Protein AF-A0A9W6J7G2-F1 (afdb_monomer)

Secondary structure (DSSP, 8-state):
--EEE--TTSPPPSSSS-SEEE--TTSPPPEEEEEES--TTS---SSHHHHHHHHHHHHHHH--SSPPSEEEE--S--SSTT---EEEEE-----

InterPro domains:
  IPR035959 RutC-like superfamily [SSF55298] (2-92)

Structure (mmCIF, N/CA/C/O backbone):
data_AF-A0A9W6J7G2-F1
#
_entry.id   AF-A0A9W6J7G2-F1
#
loop_
_atom_site.group_PDB
_atom_site.id
_atom_site.type_symbol
_atom_site.label_atom_id
_atom_site.label_alt_id
_atom_site.label_comp_id
_atom_site.label_asym_id
_atom_site.label_entity_id
_atom_site.label_seq_id
_atom_site.pdbx_PDB_ins_code
_atom_site.Cartn_x
_atom_site.Cartn_y
_atom_site.Cartn_z
_atom_site.occupancy
_atom_site.B_iso_or_equiv
_atom_site.auth_seq_id
_atom_site.auth_comp_id
_atom_site.auth_asym_id
_atom_site.auth_atom_id
_atom_site.pdbx_PDB_model_num
ATOM 1 N N . MET A 1 1 ? -13.324 -9.356 17.729 1.00 65.19 1 MET A N 1
ATOM 2 C CA . MET A 1 1 ? -13.253 -10.146 16.481 1.00 65.19 1 MET A CA 1
ATOM 3 C C . MET A 1 1 ? -12.372 -9.411 15.478 1.00 65.19 1 MET A C 1
ATOM 5 O O . MET A 1 1 ? -12.424 -8.188 15.461 1.00 65.19 1 MET A O 1
ATOM 9 N N . LEU A 1 2 ? -11.552 -10.129 14.705 1.00 76.25 2 LEU A N 1
ATOM 10 C CA . LEU A 1 2 ? -10.723 -9.545 13.642 1.00 76.25 2 LEU A CA 1
ATOM 11 C C . LEU A 1 2 ? -11.609 -9.164 12.448 1.00 76.25 2 LEU A C 1
ATOM 13 O O . LEU A 1 2 ? -12.462 -9.955 12.047 1.00 76.25 2 LEU A O 1
ATOM 17 N N . ARG A 1 3 ? -11.412 -7.972 11.879 1.00 81.12 3 ARG A N 1
ATOM 18 C CA . ARG A 1 3 ? -12.089 -7.539 10.648 1.00 81.12 3 ARG A CA 1
ATOM 19 C C . ARG A 1 3 ? -11.061 -7.350 9.539 1.00 81.12 3 ARG A C 1
ATOM 21 O O . ARG A 1 3 ? -10.205 -6.479 9.637 1.00 81.12 3 ARG A O 1
ATOM 28 N N . HIS A 1 4 ? -11.187 -8.140 8.480 1.00 83.94 4 HIS A N 1
ATOM 29 C CA . HIS A 1 4 ? -10.354 -8.042 7.284 1.00 83.94 4 HIS A CA 1
ATOM 30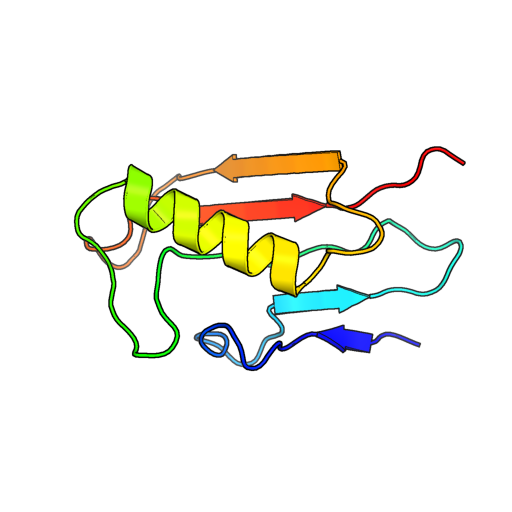 C C . HIS A 1 4 ? -10.815 -6.874 6.409 1.00 83.94 4 HIS A C 1
ATOM 32 O O . HIS A 1 4 ? -12.014 -6.718 6.162 1.00 83.94 4 HIS A O 1
ATOM 38 N N . LEU A 1 5 ? -9.874 -6.050 5.953 1.00 83.75 5 LEU A N 1
ATOM 39 C CA . LEU A 1 5 ? -10.132 -4.898 5.096 1.00 83.75 5 LEU A CA 1
ATOM 40 C C . LEU A 1 5 ? -9.542 -5.164 3.710 1.00 83.75 5 LEU A C 1
ATOM 42 O O . LEU A 1 5 ? -8.337 -5.362 3.562 1.00 83.75 5 LEU A O 1
ATOM 46 N N . VAL A 1 6 ? -10.417 -5.180 2.703 1.00 86.81 6 VAL A N 1
ATOM 47 C CA . VAL A 1 6 ? -10.059 -5.284 1.282 1.00 86.81 6 VAL A CA 1
ATOM 48 C C . VAL A 1 6 ? -10.881 -4.238 0.519 1.00 86.81 6 VAL A C 1
ATOM 50 O O . VAL A 1 6 ? -11.954 -4.561 0.003 1.00 86.81 6 VAL A O 1
ATOM 53 N N . PRO A 1 7 ? -10.460 -2.960 0.530 1.00 88.88 7 PRO A N 1
ATOM 54 C CA . PRO A 1 7 ? -11.189 -1.891 -0.145 1.00 88.88 7 PRO A CA 1
ATOM 55 C C . PRO A 1 7 ? -11.267 -2.142 -1.661 1.00 88.88 7 PRO A C 1
ATOM 57 O O . PRO A 1 7 ? -10.267 -2.539 -2.255 1.00 88.88 7 PRO A O 1
ATOM 60 N N . PRO A 1 8 ? -12.415 -1.895 -2.318 1.00 90.50 8 PRO A N 1
ATOM 61 C CA . PRO A 1 8 ? -12.562 -2.113 -3.761 1.00 90.50 8 PRO A CA 1
ATOM 62 C C . PRO A 1 8 ? -11.827 -1.066 -4.611 1.00 90.50 8 PRO A C 1
ATOM 64 O O . PRO A 1 8 ? -11.638 -1.273 -5.802 1.00 90.50 8 PRO A O 1
ATOM 67 N N . SER A 1 9 ? -11.429 0.058 -4.007 1.00 90.25 9 SER A N 1
ATOM 68 C CA . SER A 1 9 ? -10.702 1.154 -4.657 1.00 90.25 9 SER A CA 1
ATOM 69 C C . SER A 1 9 ? -9.215 0.866 -4.870 1.00 90.25 9 SER A C 1
ATOM 71 O O . SER A 1 9 ? -8.515 1.699 -5.435 1.00 90.25 9 SER A O 1
ATOM 73 N N . ILE A 1 10 ? -8.724 -0.280 -4.395 1.00 92.06 10 ILE A N 1
ATOM 74 C CA . ILE A 1 10 ? -7.361 -0.746 -4.624 1.00 92.06 10 ILE A CA 1
ATOM 75 C C . ILE A 1 10 ? -7.378 -2.164 -5.168 1.00 92.06 10 ILE A C 1
ATOM 77 O O . ILE A 1 10 ? -8.309 -2.939 -4.933 1.00 92.06 10 ILE A O 1
ATOM 81 N N . ARG A 1 11 ? -6.320 -2.510 -5.896 1.00 93.50 11 ARG A N 1
ATOM 82 C CA . ARG A 1 11 ? -6.103 -3.859 -6.406 1.00 93.50 11 ARG A CA 1
ATOM 83 C C . ARG A 1 11 ? -6.216 -4.879 -5.275 1.00 93.50 11 ARG A C 1
ATOM 85 O O . ARG A 1 11 ? -5.733 -4.638 -4.173 1.00 93.50 11 ARG A O 1
ATOM 92 N N . ARG A 1 12 ? -6.804 -6.048 -5.532 1.00 90.81 12 ARG A N 1
ATOM 93 C CA . ARG A 1 12 ? -6.792 -7.148 -4.554 1.00 90.81 12 ARG A CA 1
ATOM 94 C C . ARG A 1 12 ? -5.353 -7.592 -4.227 1.00 90.81 12 ARG A C 1
ATOM 96 O O . ARG A 1 12 ? -4.468 -7.448 -5.081 1.00 90.81 12 ARG A O 1
ATOM 103 N N . PRO A 1 13 ? -5.118 -8.154 -3.026 1.00 87.56 13 PRO A N 1
ATOM 104 C CA . PRO A 1 13 ? -3.814 -8.699 -2.677 1.00 87.56 13 PRO A CA 1
ATOM 105 C C . PRO A 1 13 ? -3.334 -9.748 -3.690 1.00 87.56 13 PRO A C 1
ATOM 107 O O . PRO A 1 13 ? -4.136 -10.461 -4.295 1.00 87.56 13 PRO A O 1
ATOM 110 N N . PHE A 1 14 ? -2.017 -9.820 -3.902 1.00 85.56 14 PHE A N 1
ATOM 111 C CA . PHE A 1 14 ? -1.405 -10.790 -4.823 1.00 85.56 14 PHE A CA 1
ATOM 112 C C . PHE A 1 14 ? -1.512 -12.231 -4.312 1.00 85.56 14 PHE A C 1
ATOM 114 O O . PHE A 1 14 ? -1.459 -13.163 -5.113 1.00 85.56 14 PHE A O 1
ATOM 121 N N . ALA A 1 15 ? -1.654 -12.411 -2.999 1.00 82.56 15 ALA A N 1
ATOM 122 C CA . ALA A 1 15 ? -1.749 -13.702 -2.346 1.00 82.56 15 ALA A CA 1
ATOM 123 C C . ALA A 1 15 ? -3.108 -13.863 -1.646 1.00 82.56 15 ALA A C 1
ATOM 125 O O . ALA A 1 15 ? -4.039 -13.073 -1.804 1.00 82.56 15 ALA A O 1
ATOM 126 N N . ARG A 1 16 ? -3.246 -14.952 -0.885 1.00 82.38 16 ARG A N 1
ATOM 127 C CA . ARG A 1 16 ? -4.438 -15.230 -0.079 1.00 82.38 16 ARG A CA 1
ATOM 128 C C . ARG A 1 16 ? -4.336 -14.546 1.289 1.00 82.38 16 ARG A C 1
ATOM 130 O O . ARG A 1 16 ? -4.378 -15.209 2.323 1.00 82.38 16 ARG A O 1
ATOM 137 N N . ASP A 1 17 ? -4.183 -13.230 1.275 1.00 79.94 17 ASP A N 1
ATOM 138 C CA . ASP A 1 17 ? -4.045 -12.363 2.444 1.00 79.94 17 ASP A CA 1
ATOM 139 C C . ASP A 1 17 ? -5.070 -11.208 2.423 1.00 79.94 17 ASP A C 1
ATOM 141 O O . ASP A 1 17 ? -6.056 -11.225 1.682 1.00 79.94 17 ASP A O 1
ATOM 145 N N . SER A 1 18 ? -4.931 -10.246 3.335 1.00 82.44 18 SER A N 1
ATOM 146 C CA . SER A 1 18 ? -5.777 -9.049 3.435 1.00 82.44 18 SER A CA 1
ATOM 147 C C . SER A 1 18 ? -4.882 -7.822 3.490 1.00 82.44 18 SER A C 1
ATOM 149 O O . SER A 1 18 ? -3.828 -7.881 4.114 1.00 82.44 18 SER A O 1
ATOM 151 N N . HIS A 1 19 ? -5.325 -6.703 2.916 1.00 85.81 19 HIS A N 1
ATOM 152 C CA . HIS A 1 19 ? -4.543 -5.461 2.949 1.00 85.81 19 HIS A CA 1
ATOM 153 C C . HIS A 1 19 ? -4.339 -4.946 4.363 1.00 85.81 19 HIS A C 1
ATOM 155 O O . HIS A 1 19 ? -3.252 -4.507 4.710 1.00 85.81 19 HIS A O 1
ATOM 161 N N . ALA A 1 20 ? -5.369 -5.040 5.197 1.00 83.88 20 ALA A N 1
ATOM 162 C CA . ALA A 1 20 ? -5.258 -4.728 6.610 1.00 83.88 20 ALA A CA 1
ATOM 163 C C . ALA A 1 20 ? -6.193 -5.594 7.446 1.00 83.88 20 ALA A C 1
ATOM 165 O O . ALA A 1 20 ? -7.202 -6.123 6.963 1.00 83.88 20 ALA A O 1
ATOM 166 N N . VAL A 1 21 ? -5.878 -5.693 8.734 1.00 82.44 21 VAL A N 1
ATOM 167 C CA . VAL A 1 21 ? -6.756 -6.304 9.730 1.00 82.44 21 VAL A CA 1
ATOM 168 C C . VAL A 1 21 ? -7.008 -5.294 10.836 1.00 82.44 21 VAL A C 1
ATOM 170 O O . VAL A 1 21 ? -6.091 -4.858 11.529 1.00 82.44 21 VAL A O 1
ATOM 173 N N . ARG A 1 22 ? -8.280 -4.940 11.033 1.00 75.94 22 ARG A N 1
ATOM 174 C CA . ARG A 1 22 ? -8.703 -4.169 12.199 1.00 75.94 22 ARG A CA 1
ATOM 175 C C . ARG A 1 22 ? -8.885 -5.113 13.379 1.00 75.94 22 ARG A C 1
ATOM 177 O O . ARG A 1 22 ? -9.618 -6.104 13.290 1.00 75.94 22 ARG A O 1
ATOM 184 N N . ILE A 1 23 ? -8.230 -4.776 14.483 1.00 72.81 23 ILE A N 1
ATOM 185 C CA . ILE A 1 23 ? -8.310 -5.510 15.744 1.00 72.81 23 ILE A CA 1
ATOM 186 C C . ILE A 1 23 ? -9.176 -4.747 16.761 1.00 72.81 23 ILE A C 1
ATOM 188 O O . ILE A 1 23 ? -9.433 -3.559 16.558 1.00 72.81 23 ILE A O 1
ATOM 192 N N . PRO A 1 24 ? -9.748 -5.427 17.775 1.00 67.75 24 PRO A N 1
ATOM 193 C CA . PRO A 1 24 ? -10.709 -4.810 18.692 1.00 67.75 24 PRO A CA 1
ATOM 194 C C . PRO A 1 24 ? -10.123 -3.619 19.470 1.00 67.75 24 PRO A C 1
ATOM 196 O O . PRO A 1 24 ? -8.922 -3.623 19.733 1.00 67.75 24 PRO A O 1
ATOM 199 N N . PRO A 1 25 ? -10.956 -2.652 19.903 1.00 66.94 25 PRO A N 1
ATOM 200 C CA . PRO A 1 25 ? -10.526 -1.585 20.810 1.00 66.94 25 PRO A CA 1
ATOM 201 C C . PRO A 1 25 ? -9.813 -2.145 22.053 1.00 66.94 25 PRO A C 1
ATOM 203 O O . PRO A 1 25 ? -10.257 -3.151 22.611 1.00 66.94 25 PRO A O 1
ATOM 206 N N . GLY A 1 26 ? -8.701 -1.524 22.460 1.00 65.62 26 GLY A N 1
ATOM 207 C CA . GLY A 1 26 ? -7.843 -1.988 23.562 1.00 65.62 26 GLY A CA 1
ATOM 208 C C . GLY A 1 26 ? -6.841 -3.095 23.196 1.00 65.62 26 GLY A C 1
ATOM 209 O O . GLY A 1 26 ? -6.013 -3.471 24.023 1.00 65.62 26 GLY A O 1
ATOM 210 N N . ALA A 1 27 ? -6.883 -3.621 21.966 1.00 61.53 27 ALA A N 1
ATOM 211 C CA . ALA A 1 27 ? -5.785 -4.391 21.384 1.00 61.53 27 ALA A CA 1
ATOM 212 C C . ALA A 1 27 ? -4.792 -3.450 20.671 1.00 61.53 27 ALA A C 1
ATOM 214 O O . ALA A 1 27 ? -5.012 -2.244 20.599 1.00 61.53 27 ALA A O 1
ATOM 215 N N . ARG A 1 28 ? -3.677 -3.993 20.158 1.00 63.91 28 ARG A N 1
ATOM 216 C CA . ARG A 1 28 ? -2.665 -3.234 19.396 1.00 63.91 28 ARG A CA 1
ATOM 217 C C . ARG A 1 28 ? -3.289 -2.361 18.271 1.00 63.91 28 ARG A C 1
ATOM 219 O O . ARG A 1 28 ? -4.416 -2.592 17.846 1.00 63.91 28 ARG A O 1
ATOM 226 N N . PRO A 1 29 ? -2.564 -1.366 17.750 1.00 68.56 29 PRO A N 1
ATOM 227 C CA . PRO A 1 29 ? -2.976 -0.631 16.553 1.00 68.56 29 PRO A CA 1
ATOM 228 C C . PRO A 1 29 ? -3.202 -1.534 15.316 1.00 68.56 29 PRO A C 1
ATOM 230 O O . PRO A 1 29 ? -2.491 -2.535 15.171 1.00 68.56 29 PRO A O 1
ATOM 233 N N . PRO A 1 30 ? -4.163 -1.225 14.414 1.00 71.31 30 PRO A N 1
ATOM 234 C CA . PRO A 1 30 ? -4.327 -1.944 13.149 1.00 71.31 30 PRO A CA 1
ATOM 235 C C . PRO A 1 30 ? -3.081 -1.816 12.262 1.00 71.31 30 PRO A C 1
ATOM 237 O O . PRO A 1 30 ? -2.515 -0.730 12.117 1.00 71.31 30 PRO A O 1
ATOM 240 N N . LEU A 1 31 ? -2.701 -2.938 11.648 1.00 76.31 31 LEU A N 1
ATOM 241 C CA . LEU A 1 31 ? -1.551 -3.069 10.755 1.00 76.31 31 LEU A CA 1
ATOM 242 C C . LEU A 1 31 ? -2.019 -3.238 9.303 1.00 76.31 31 LEU A C 1
ATOM 244 O O . LEU A 1 31 ? -2.973 -3.982 9.037 1.00 76.31 31 LEU A O 1
ATOM 248 N N . VAL A 1 32 ? -1.335 -2.559 8.383 1.00 85.12 32 VAL A N 1
ATOM 249 C CA . VAL A 1 32 ? -1.477 -2.712 6.928 1.00 85.12 32 VAL A CA 1
ATOM 250 C C . VAL A 1 32 ? -0.312 -3.552 6.409 1.00 85.12 32 VAL A C 1
ATOM 252 O O . VAL A 1 32 ? 0.834 -3.250 6.718 1.00 85.12 32 VAL A O 1
ATOM 255 N N . SER A 1 33 ? -0.615 -4.592 5.631 1.00 83.50 33 SER A N 1
ATOM 256 C CA . SER A 1 33 ? 0.369 -5.376 4.872 1.00 83.50 33 SER A CA 1
ATOM 257 C C . SER A 1 33 ? 1.096 -4.487 3.859 1.00 83.50 33 SER A C 1
ATOM 259 O O . SER A 1 33 ? 0.559 -3.455 3.457 1.00 83.50 33 SER A O 1
ATOM 261 N N . GLY A 1 34 ? 2.276 -4.894 3.400 1.00 86.81 34 GLY A N 1
ATOM 262 C CA . GLY A 1 34 ? 3.058 -4.142 2.423 1.00 86.81 34 GLY A CA 1
ATOM 263 C C . GLY A 1 34 ? 2.259 -3.770 1.168 1.00 86.81 34 GLY A C 1
ATOM 264 O O . GLY A 1 34 ? 1.688 -4.621 0.483 1.00 86.81 34 GLY A O 1
ATOM 265 N N . GLN A 1 35 ? 2.171 -2.469 0.893 1.00 91.81 35 GLN A N 1
ATOM 266 C CA . GLN A 1 35 ? 1.465 -1.916 -0.258 1.00 91.81 35 GLN A CA 1
ATOM 267 C C . GLN A 1 35 ? 2.453 -1.609 -1.374 1.00 91.81 35 GLN A C 1
ATOM 269 O O . GLN A 1 35 ? 3.415 -0.868 -1.171 1.00 91.81 35 GLN A O 1
ATOM 274 N N . LEU A 1 36 ? 2.174 -2.147 -2.561 1.00 93.38 36 LEU A N 1
ATOM 275 C CA . LEU A 1 36 ? 2.952 -1.939 -3.781 1.00 93.38 36 LEU A CA 1
ATOM 276 C C . LEU A 1 36 ? 2.307 -0.870 -4.667 1.00 93.38 36 LEU A C 1
ATOM 278 O O . LEU A 1 36 ? 1.085 -0.717 -4.685 1.00 93.38 36 LEU A O 1
ATOM 282 N N . GLY A 1 37 ? 3.127 -0.179 -5.460 1.00 94.00 37 GLY A N 1
ATOM 283 C CA . GLY A 1 37 ? 2.670 0.845 -6.398 1.00 94.00 37 GLY A CA 1
ATOM 284 C C . GLY A 1 37 ? 1.980 0.265 -7.634 1.00 94.00 37 GLY A C 1
ATOM 285 O O . GLY A 1 37 ? 2.558 0.277 -8.717 1.00 94.00 37 G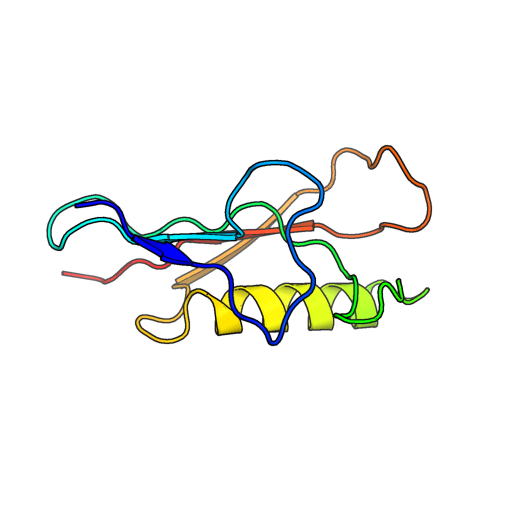LY A O 1
ATOM 286 N N . VAL A 1 38 ? 0.761 -0.254 -7.474 1.00 96.00 38 VAL A N 1
ATOM 287 C CA . VAL A 1 38 ? -0.049 -0.861 -8.542 1.00 96.00 38 VAL A CA 1
A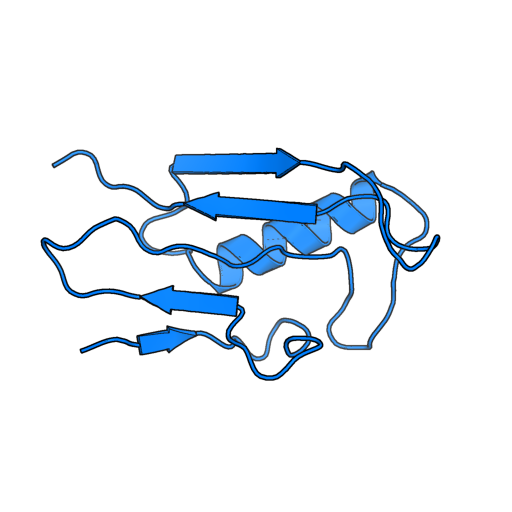TOM 288 C C . VAL A 1 38 ? -1.490 -0.349 -8.498 1.00 96.00 38 VAL A C 1
ATOM 290 O O . VAL A 1 38 ? -2.098 -0.273 -7.430 1.00 96.00 38 VAL A O 1
ATOM 293 N N . SER A 1 39 ? -2.044 0.025 -9.653 1.00 95.62 39 SER A N 1
ATOM 294 C CA . SER A 1 39 ? -3.435 0.483 -9.755 1.00 95.62 39 SER A CA 1
ATOM 295 C C . SER A 1 39 ? -4.429 -0.680 -9.673 1.00 95.62 39 SER A C 1
ATOM 297 O O . SER A 1 39 ? -4.061 -1.853 -9.766 1.00 95.62 39 SER A O 1
ATOM 299 N N . VAL A 1 40 ? -5.718 -0.366 -9.513 1.00 94.88 40 VAL A N 1
ATOM 300 C CA . VAL A 1 40 ? -6.789 -1.378 -9.514 1.00 94.88 40 VAL A CA 1
ATOM 301 C C . VAL A 1 40 ? -6.922 -2.091 -10.870 1.00 94.88 40 VAL A C 1
ATOM 303 O O . VAL A 1 40 ? -7.367 -3.233 -10.914 1.00 94.88 40 VAL A O 1
ATOM 306 N N . GLU A 1 41 ? -6.453 -1.464 -11.950 1.00 95.00 41 GLU A N 1
ATOM 307 C CA . GLU A 1 41 ? -6.331 -2.016 -13.306 1.00 95.00 41 GLU A CA 1
ATOM 308 C C . GLU A 1 41 ? -4.993 -2.735 -13.569 1.00 95.00 41 GLU A C 1
ATOM 310 O O . GLU A 1 41 ? -4.624 -2.936 -14.724 1.00 95.00 41 GLU A O 1
ATOM 315 N N . ASP A 1 42 ? -4.249 -3.113 -12.523 1.00 94.50 42 ASP A N 1
ATOM 316 C CA . ASP A 1 42 ? -2.959 -3.819 -12.623 1.00 94.50 42 ASP A CA 1
ATOM 317 C C . ASP A 1 42 ? -1.831 -3.014 -13.313 1.00 94.50 42 ASP A C 1
ATOM 319 O O . ASP A 1 42 ? -0.828 -3.579 -13.758 1.00 94.50 42 ASP A O 1
ATOM 323 N N . VAL A 1 43 ? -1.932 -1.680 -13.356 1.00 96.25 43 VAL A N 1
ATOM 324 C CA . VAL A 1 43 ? -0.882 -0.818 -13.924 1.00 96.25 43 VAL A CA 1
ATOM 325 C C . VAL A 1 43 ? 0.180 -0.500 -12.874 1.00 96.25 43 VAL A C 1
ATOM 327 O O . VAL A 1 43 ? -0.141 0.005 -11.799 1.00 96.25 43 VAL A O 1
ATOM 330 N N . ILE A 1 44 ? 1.452 -0.744 -13.202 1.00 97.06 44 ILE A N 1
ATOM 331 C CA . ILE A 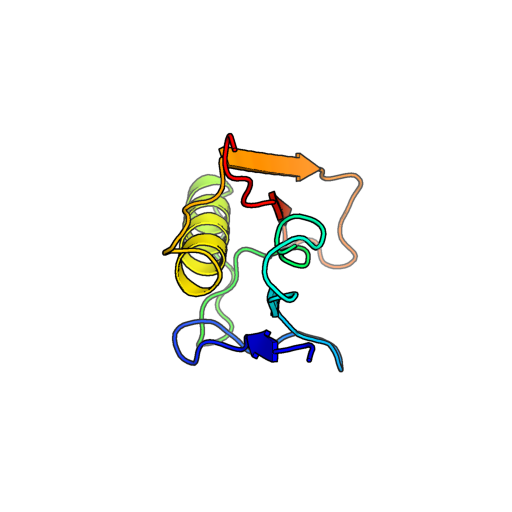1 44 ? 2.614 -0.369 -12.381 1.00 97.06 44 ILE A CA 1
ATOM 332 C C . ILE A 1 44 ? 3.302 0.832 -13.047 1.00 97.06 44 ILE A C 1
ATOM 334 O O . ILE A 1 44 ? 3.887 0.664 -14.120 1.00 97.06 44 ILE A O 1
ATOM 338 N N . PRO A 1 45 ? 3.233 2.043 -12.464 1.00 97.06 45 PRO A N 1
ATOM 339 C CA . PRO A 1 45 ? 3.903 3.217 -13.016 1.00 97.06 45 PRO A CA 1
ATOM 340 C C . PRO A 1 45 ? 5.424 3.067 -13.036 1.00 97.06 45 PRO A C 1
ATOM 342 O O . PRO A 1 45 ? 6.006 2.454 -12.144 1.00 97.06 45 PRO A O 1
ATOM 345 N N . GLU A 1 46 ? 6.093 3.702 -13.996 1.00 95.69 46 GLU A N 1
ATOM 346 C CA . GLU A 1 46 ? 7.557 3.676 -14.047 1.00 95.69 46 GLU A CA 1
ATOM 347 C C . GLU A 1 46 ? 8.208 4.527 -12.952 1.00 95.69 46 GLU A C 1
ATOM 349 O O . GLU A 1 46 ? 9.301 4.194 -12.500 1.00 95.69 46 GLU A O 1
ATOM 354 N N . SER A 1 47 ? 7.597 5.631 -12.517 1.00 96.19 47 SER A N 1
ATOM 355 C CA . SER A 1 47 ? 8.233 6.522 -11.541 1.00 96.19 47 SER A CA 1
ATOM 356 C C . SER A 1 47 ? 8.025 6.051 -10.102 1.00 96.19 47 SER A C 1
ATOM 358 O O . SER A 1 47 ? 6.965 5.545 -9.728 1.00 96.19 47 SER A O 1
ATOM 360 N N . VAL A 1 48 ? 9.056 6.249 -9.277 1.00 93.88 48 VAL A N 1
ATOM 361 C CA . VAL A 1 48 ? 9.016 5.954 -7.838 1.00 93.88 48 VAL A CA 1
ATOM 362 C C . VAL A 1 48 ? 7.942 6.796 -7.157 1.00 93.88 48 VAL A C 1
ATOM 364 O O . VAL A 1 48 ? 7.199 6.298 -6.320 1.00 93.88 48 VAL A O 1
ATOM 367 N N . GLU A 1 49 ? 7.822 8.057 -7.558 1.00 95.12 49 GLU A N 1
ATOM 368 C CA . GLU A 1 49 ? 6.872 9.022 -7.021 1.00 95.12 49 GLU A CA 1
ATOM 369 C C . GLU A 1 49 ? 5.426 8.590 -7.285 1.00 95.12 49 GLU A C 1
ATOM 371 O O . GLU A 1 49 ? 4.588 8.653 -6.387 1.00 95.12 49 GLU A O 1
ATOM 376 N N . ALA A 1 50 ? 5.130 8.098 -8.494 1.00 96.44 50 ALA A N 1
ATOM 377 C CA . ALA A 1 50 ? 3.793 7.612 -8.824 1.00 96.44 50 ALA A CA 1
ATOM 378 C C . ALA A 1 50 ? 3.470 6.305 -8.090 1.00 96.44 50 ALA A C 1
ATOM 380 O O . ALA A 1 50 ? 2.350 6.135 -7.610 1.00 96.44 50 ALA A O 1
ATOM 381 N N . GLN A 1 51 ? 4.446 5.402 -7.949 1.00 96.25 51 GLN A N 1
ATOM 382 C CA . GLN A 1 51 ? 4.270 4.200 -7.135 1.00 96.25 51 GLN A CA 1
ATOM 383 C C . GLN A 1 51 ? 4.022 4.546 -5.659 1.00 96.25 51 GLN A C 1
ATOM 385 O O . GLN A 1 51 ? 3.083 4.023 -5.067 1.00 96.25 51 GLN A O 1
ATOM 390 N N . ALA A 1 52 ? 4.790 5.474 -5.085 1.00 94.12 52 ALA A N 1
ATOM 391 C CA . ALA A 1 52 ? 4.627 5.932 -3.706 1.00 94.12 52 ALA A CA 1
ATOM 392 C C . ALA A 1 52 ? 3.246 6.564 -3.462 1.00 94.12 52 ALA A C 1
ATOM 394 O O . ALA A 1 52 ? 2.608 6.284 -2.446 1.00 94.12 52 ALA A O 1
ATOM 395 N N . ALA A 1 53 ? 2.750 7.362 -4.414 1.00 94.81 53 ALA A N 1
ATOM 396 C CA . ALA A 1 53 ? 1.408 7.934 -4.344 1.00 94.81 53 ALA A CA 1
ATOM 397 C C . ALA A 1 53 ? 0.318 6.847 -4.311 1.00 94.81 53 ALA A C 1
ATOM 399 O O . ALA A 1 53 ? -0.632 6.949 -3.531 1.00 94.81 53 ALA A O 1
ATOM 400 N N . LEU A 1 54 ? 0.471 5.779 -5.104 1.00 96.38 54 LEU A N 1
ATOM 401 C CA . LEU A 1 54 ? -0.436 4.626 -5.072 1.00 96.38 54 LEU A CA 1
ATOM 402 C C . LEU A 1 54 ? -0.359 3.872 -3.737 1.00 96.38 54 LEU A C 1
ATOM 404 O O . LEU A 1 54 ? -1.402 3.556 -3.164 1.00 96.38 54 LEU A O 1
ATOM 408 N N . CYS A 1 55 ? 0.843 3.645 -3.198 1.00 94.50 55 CYS A N 1
ATOM 409 C CA . CYS A 1 55 ? 1.017 3.024 -1.882 1.00 94.50 55 CYS A CA 1
ATOM 410 C C . CYS A 1 55 ? 0.321 3.836 -0.777 1.00 94.50 55 CYS A C 1
ATOM 412 O O . CYS A 1 55 ? -0.398 3.282 0.055 1.00 94.50 55 CYS A O 1
ATOM 414 N N . GLN A 1 56 ? 0.484 5.162 -0.789 1.00 92.12 56 GLN A N 1
ATOM 415 C CA . GLN A 1 56 ? -0.148 6.060 0.176 1.00 92.12 56 GLN A CA 1
ATOM 416 C C . GLN A 1 56 ? -1.679 6.046 0.056 1.00 92.12 56 GLN A C 1
ATOM 418 O O . GLN A 1 56 ? -2.378 5.952 1.067 1.00 92.12 56 GLN A O 1
ATOM 423 N N . ALA A 1 57 ? -2.212 6.080 -1.169 1.00 93.00 57 ALA A N 1
ATOM 424 C CA . ALA A 1 57 ? -3.648 5.964 -1.404 1.00 93.00 57 ALA A CA 1
ATOM 425 C C . ALA A 1 57 ? -4.209 4.634 -0.871 1.00 93.00 57 ALA A C 1
ATOM 427 O O . ALA A 1 57 ? -5.279 4.616 -0.257 1.00 93.00 57 ALA A O 1
ATOM 428 N N . ALA A 1 58 ? -3.471 3.532 -1.037 1.00 92.88 58 ALA A N 1
ATOM 429 C CA . ALA A 1 58 ? -3.867 2.224 -0.524 1.00 92.88 58 ALA A CA 1
ATOM 430 C C . ALA A 1 58 ? -3.883 2.156 1.006 1.00 92.88 58 ALA A C 1
ATOM 432 O O . ALA A 1 58 ? -4.834 1.631 1.595 1.00 92.88 58 ALA A O 1
ATOM 433 N N . ILE A 1 59 ? -2.886 2.757 1.656 1.00 90.69 59 ILE A N 1
ATOM 434 C CA . ILE A 1 59 ? -2.855 2.884 3.114 1.00 90.69 59 ILE A CA 1
ATOM 435 C C . ILE A 1 59 ? -4.069 3.675 3.610 1.00 90.69 59 ILE A C 1
ATOM 437 O O . ILE A 1 59 ? -4.763 3.210 4.516 1.00 90.69 59 ILE A O 1
ATOM 441 N N . TYR A 1 60 ? -4.383 4.825 3.007 1.00 89.38 60 TYR A N 1
ATOM 442 C CA . TYR A 1 60 ? -5.545 5.620 3.418 1.00 89.38 60 TYR A CA 1
ATOM 443 C C . TYR A 1 60 ? -6.876 4.912 3.165 1.00 89.38 60 TYR A C 1
ATOM 445 O O . TYR A 1 60 ? -7.778 5.013 3.994 1.00 89.38 60 TYR A O 1
ATOM 453 N N . ALA A 1 61 ? -6.996 4.134 2.088 1.00 90.31 61 ALA A N 1
ATOM 454 C CA . ALA A 1 61 ? -8.181 3.311 1.854 1.00 90.31 61 ALA A CA 1
ATOM 455 C C . ALA A 1 61 ? -8.407 2.269 2.970 1.00 90.31 61 ALA A C 1
ATOM 457 O O . ALA A 1 61 ? -9.545 1.867 3.219 1.00 90.31 61 ALA A O 1
ATOM 458 N N . CYS A 1 62 ? -7.342 1.842 3.658 1.00 87.62 62 CYS A N 1
ATOM 459 C CA . CYS A 1 62 ? -7.412 0.885 4.761 1.00 87.62 62 CYS A CA 1
ATOM 460 C C . CYS A 1 62 ? -7.540 1.550 6.144 1.00 87.62 62 CYS A C 1
ATOM 462 O O . CYS A 1 62 ? -8.244 1.028 7.012 1.00 87.62 62 CYS A O 1
ATOM 464 N N . LEU A 1 63 ? -6.862 2.679 6.360 1.00 83.38 63 LEU A N 1
ATOM 465 C CA . LEU A 1 63 ? -6.650 3.304 7.670 1.00 83.38 63 LEU A CA 1
ATOM 466 C C . LEU A 1 63 ? -7.059 4.786 7.688 1.00 83.38 63 LEU A C 1
ATOM 468 O O . LEU A 1 63 ? -6.315 5.610 8.189 1.00 83.38 63 LEU A O 1
ATOM 472 N N . ALA A 1 64 ? -8.205 5.173 7.125 1.00 76.94 64 ALA A N 1
ATOM 473 C CA . ALA A 1 64 ? -8.627 6.583 7.160 1.00 76.94 64 ALA A CA 1
ATOM 474 C C . ALA A 1 64 ? -9.008 7.081 8.572 1.00 76.94 64 ALA A C 1
ATOM 476 O O . ALA A 1 64 ? -8.897 8.272 8.849 1.00 76.94 64 ALA A O 1
ATOM 477 N N . ASP A 1 65 ? -9.463 6.183 9.451 1.00 72.56 65 ASP A N 1
ATOM 478 C CA . ASP A 1 65 ? -9.945 6.524 10.793 1.00 72.56 65 ASP A CA 1
ATOM 479 C C . ASP A 1 65 ? -9.648 5.395 11.810 1.00 72.56 65 ASP A C 1
ATOM 481 O O . ASP A 1 65 ? -10.303 4.336 11.759 1.00 72.56 65 ASP A O 1
ATOM 485 N N . PRO A 1 66 ? -8.654 5.576 12.705 1.00 72.75 66 PRO A N 1
ATOM 486 C CA . PRO A 1 66 ? -7.707 6.698 12.733 1.00 72.75 66 PRO A CA 1
ATOM 487 C C . PRO A 1 66 ? -6.705 6.621 11.570 1.00 72.75 66 PRO A C 1
ATOM 489 O O . PRO A 1 66 ? -6.345 5.525 11.133 1.00 72.75 66 PRO A O 1
ATOM 492 N N . SER A 1 67 ? -6.232 7.782 11.104 1.00 69.19 67 SER A N 1
ATOM 493 C CA . SER A 1 67 ? -5.140 7.871 10.128 1.00 69.19 67 SER A CA 1
ATOM 494 C C . SER A 1 67 ? -3.864 7.203 10.654 1.00 69.19 67 SER A C 1
ATOM 496 O O . SER A 1 67 ? -3.611 7.258 11.862 1.00 69.19 67 SER A O 1
ATOM 498 N N . PRO A 1 68 ? -3.016 6.619 9.788 1.00 75.38 68 PRO A N 1
ATOM 499 C CA . PRO A 1 68 ? -1.712 6.128 10.214 1.00 75.38 68 PRO A CA 1
ATOM 500 C C . PRO A 1 68 ? -0.900 7.250 10.868 1.00 75.38 68 PRO A C 1
ATOM 502 O O . PRO A 1 68 ? -0.813 8.352 10.328 1.00 75.38 68 PRO A O 1
ATOM 505 N N . ALA A 1 69 ? -0.296 6.962 12.022 1.00 72.94 69 ALA A N 1
ATOM 506 C CA . ALA A 1 69 ? 0.577 7.917 12.707 1.00 72.94 69 ALA A CA 1
ATOM 507 C C . ALA A 1 69 ? 1.937 8.030 11.996 1.00 72.94 69 ALA A C 1
ATOM 509 O O . ALA A 1 69 ? 2.581 9.076 12.021 1.00 72.94 69 ALA A O 1
ATOM 510 N N . SER A 1 70 ? 2.362 6.950 11.337 1.00 67.69 70 SER A N 1
ATOM 511 C CA . SER A 1 70 ? 3.563 6.895 10.513 1.00 67.69 70 SER A CA 1
ATOM 512 C C . SER A 1 70 ? 3.391 5.900 9.363 1.00 67.69 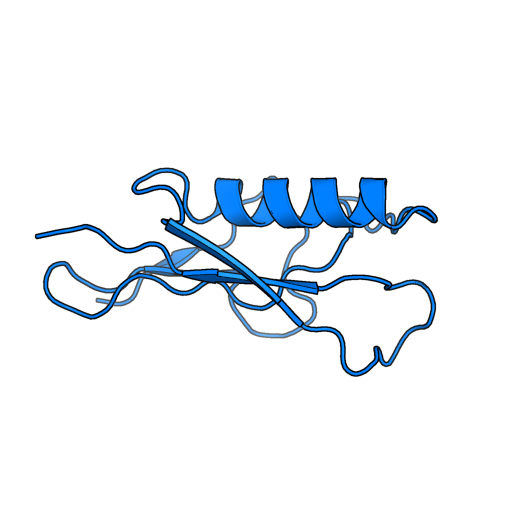70 SER A C 1
ATOM 514 O O . SER A 1 70 ? 2.560 4.991 9.403 1.00 67.69 70 SER A O 1
ATOM 516 N N . THR A 1 71 ? 4.177 6.095 8.307 1.00 72.56 71 THR A N 1
ATOM 517 C CA . THR A 1 71 ? 4.333 5.145 7.200 1.00 72.56 71 THR A CA 1
ATOM 518 C C . THR A 1 71 ? 5.803 4.773 7.117 1.00 72.56 71 THR A C 1
ATOM 520 O O . THR A 1 71 ? 6.664 5.652 7.110 1.0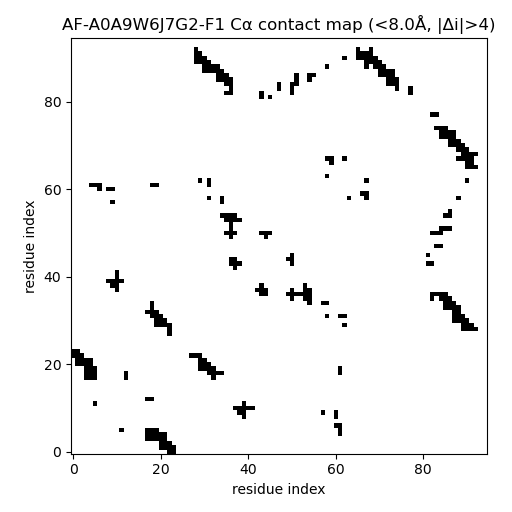0 72.56 71 THR A O 1
ATOM 523 N N . LEU A 1 72 ? 6.087 3.477 7.096 1.00 70.69 72 LEU A N 1
ATOM 524 C CA . LEU A 1 72 ? 7.425 2.926 6.987 1.00 70.69 72 LEU A CA 1
ATOM 525 C C . LEU A 1 72 ? 7.620 2.397 5.567 1.00 70.69 72 LEU A C 1
ATOM 527 O O . LEU A 1 72 ? 6.861 1.559 5.095 1.00 70.69 72 LEU A O 1
ATOM 531 N N . MET A 1 73 ? 8.653 2.885 4.889 1.00 69.31 73 MET A N 1
ATOM 532 C CA . MET A 1 73 ? 9.081 2.374 3.591 1.00 69.31 73 MET A CA 1
ATOM 533 C C . MET A 1 73 ? 10.366 1.573 3.794 1.00 69.31 73 MET A C 1
ATOM 535 O O . MET A 1 73 ? 11.388 2.133 4.191 1.00 69.31 73 MET A O 1
ATOM 539 N N . ILE A 1 74 ? 10.322 0.271 3.523 1.00 61.88 74 ILE A N 1
ATOM 540 C CA . ILE A 1 74 ? 11.496 -0.607 3.539 1.00 61.88 74 ILE A CA 1
ATOM 541 C C . ILE A 1 74 ? 11.571 -1.292 2.181 1.00 61.88 74 ILE A C 1
ATOM 543 O O . ILE A 1 74 ? 10.619 -1.934 1.758 1.00 61.88 74 ILE A O 1
ATOM 547 N N . VAL A 1 75 ? 12.715 -1.180 1.504 1.00 61.88 75 VAL A N 1
ATOM 548 C CA . VAL A 1 75 ? 12.963 -1.888 0.244 1.00 61.88 75 VAL A CA 1
ATOM 549 C C . VAL A 1 75 ? 14.314 -2.584 0.334 1.00 61.88 75 VAL A C 1
ATOM 551 O O . VAL A 1 75 ? 15.358 -1.951 0.198 1.00 61.88 75 VAL A O 1
ATOM 554 N N . ALA A 1 76 ? 14.297 -3.895 0.575 1.00 61.72 76 ALA A N 1
ATOM 555 C CA . ALA A 1 76 ? 15.491 -4.739 0.472 1.00 61.72 76 ALA A CA 1
ATOM 556 C C . ALA A 1 76 ? 15.683 -5.298 -0.954 1.00 61.72 76 ALA A C 1
ATOM 558 O O . ALA A 1 76 ? 16.803 -5.610 -1.351 1.00 61.72 76 ALA A O 1
ATOM 559 N N . GLY A 1 77 ? 14.596 -5.395 -1.730 1.00 73.12 77 GLY A N 1
ATOM 560 C CA . GLY A 1 77 ? 14.569 -5.872 -3.114 1.00 73.12 77 GLY A CA 1
ATOM 561 C C . GLY A 1 77 ? 13.236 -6.545 -3.453 1.00 73.12 77 GLY A C 1
ATOM 562 O O . GLY A 1 77 ? 12.622 -7.167 -2.590 1.00 73.12 77 GLY A O 1
ATOM 563 N N . PHE A 1 78 ? 12.794 -6.433 -4.708 1.00 85.88 78 PHE A N 1
ATOM 564 C CA . PHE A 1 78 ? 11.568 -7.067 -5.207 1.00 85.88 78 PHE A CA 1
ATOM 565 C C . PHE A 1 78 ? 11.880 -8.250 -6.122 1.00 85.88 78 PHE A C 1
ATOM 567 O O . PHE A 1 78 ? 12.893 -8.266 -6.818 1.00 85.88 78 PHE A O 1
ATOM 574 N N . THR A 1 79 ? 10.969 -9.224 -6.180 1.00 87.75 79 THR A N 1
ATOM 575 C CA . THR A 1 79 ? 11.052 -10.343 -7.138 1.00 87.75 79 THR A CA 1
ATOM 576 C C . THR A 1 79 ? 10.778 -9.912 -8.579 1.00 87.75 79 THR A C 1
ATOM 578 O O . THR A 1 79 ? 11.124 -10.633 -9.513 1.00 87.75 79 THR A O 1
ATOM 581 N N . ARG A 1 80 ? 10.160 -8.741 -8.762 1.00 90.06 80 ARG A N 1
ATOM 582 C CA . ARG A 1 80 ? 9.847 -8.137 -10.055 1.00 90.06 80 ARG A CA 1
ATOM 583 C C . ARG A 1 80 ? 10.505 -6.759 -10.162 1.00 90.06 80 ARG A C 1
ATOM 585 O O . ARG A 1 80 ? 10.305 -5.949 -9.257 1.00 90.06 80 ARG A O 1
ATOM 592 N N . PRO A 1 81 ? 11.229 -6.465 -11.254 1.00 90.94 81 PRO A N 1
ATOM 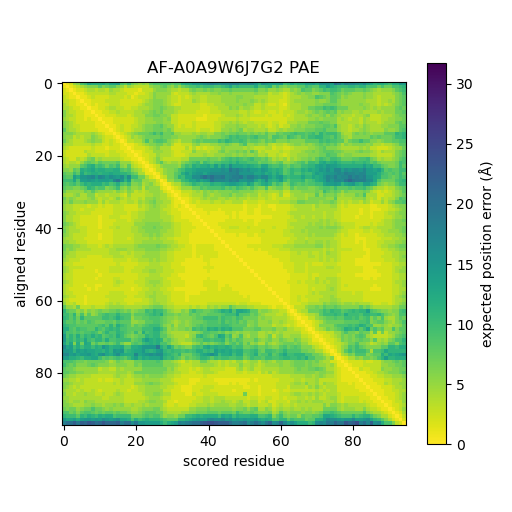593 C CA . PRO A 1 81 ? 11.989 -5.222 -11.391 1.00 90.94 81 PRO A CA 1
ATOM 594 C C . PRO A 1 81 ? 11.106 -3.984 -11.597 1.00 90.94 81 PRO A C 1
ATOM 596 O O . PRO A 1 81 ? 11.589 -2.863 -11.457 1.00 90.94 81 PRO A O 1
ATOM 599 N N . GL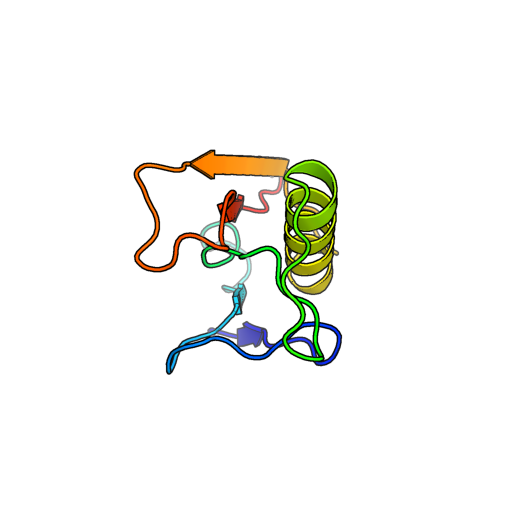U A 1 82 ? 9.823 -4.163 -11.932 1.00 93.75 82 GLU A N 1
ATOM 600 C CA . GLU A 1 82 ? 8.897 -3.039 -12.098 1.00 93.75 82 GLU A CA 1
ATOM 601 C C . GLU A 1 82 ? 8.555 -2.365 -10.763 1.00 93.75 82 GLU A C 1
ATOM 603 O O . GLU A 1 82 ? 8.270 -1.169 -10.744 1.00 93.75 82 GLU A O 1
ATOM 608 N N . PHE A 1 83 ? 8.594 -3.100 -9.647 1.00 92.44 83 PHE A N 1
ATOM 609 C CA . PHE A 1 83 ? 8.340 -2.532 -8.325 1.00 92.44 83 PHE A CA 1
ATOM 610 C C . PHE A 1 83 ? 9.587 -1.850 -7.784 1.00 92.44 83 PHE A C 1
ATOM 612 O O . PHE A 1 83 ? 10.689 -2.397 -7.822 1.00 92.44 83 PHE A O 1
ATOM 619 N N . LYS A 1 84 ? 9.397 -0.636 -7.271 1.00 90.88 84 LYS A N 1
ATOM 620 C CA . LYS A 1 84 ? 10.481 0.212 -6.772 1.00 90.88 84 LYS A CA 1
ATOM 621 C C . LYS A 1 84 ? 10.296 0.593 -5.311 1.00 90.88 84 LYS A C 1
ATOM 623 O O . LYS A 1 84 ? 11.285 0.882 -4.644 1.00 90.88 84 LYS A O 1
ATOM 628 N N . VAL A 1 85 ? 9.059 0.570 -4.810 1.00 90.69 85 VAL A N 1
ATOM 629 C CA . VAL A 1 85 ? 8.719 0.913 -3.424 1.00 90.69 85 VAL A CA 1
ATOM 630 C C . VAL A 1 85 ? 7.625 0.012 -2.858 1.00 90.69 85 VAL A C 1
ATOM 632 O O . VAL A 1 85 ? 6.739 -0.441 -3.581 1.00 90.69 85 VAL A O 1
ATOM 635 N N . GLU A 1 86 ? 7.695 -0.208 -1.547 1.00 90.19 86 GLU A N 1
ATOM 636 C CA . GLU A 1 86 ? 6.687 -0.893 -0.739 1.00 90.19 86 GLU A CA 1
ATOM 637 C C . GLU A 1 86 ? 6.513 -0.121 0.563 1.00 90.19 86 GLU A C 1
ATOM 639 O O . GLU A 1 86 ? 7.502 0.259 1.200 1.00 90.19 86 GLU A O 1
ATOM 644 N N . PHE A 1 87 ? 5.264 0.174 0.921 1.00 89.06 87 PHE A N 1
ATOM 645 C CA . PHE A 1 87 ? 4.943 0.896 2.150 1.00 89.06 87 PHE A CA 1
ATOM 646 C C . PHE A 1 87 ? 4.198 -0.021 3.112 1.00 89.06 87 PHE A C 1
ATOM 648 O O . PHE A 1 87 ? 3.200 -0.638 2.747 1.00 89.06 87 PHE A O 1
ATOM 655 N N . GLU A 1 88 ? 4.629 -0.030 4.363 1.00 86.19 88 GLU A N 1
ATOM 656 C CA . GLU A 1 88 ? 3.931 -0.642 5.486 1.00 86.19 88 GLU A CA 1
ATOM 657 C C . GLU A 1 88 ? 3.469 0.468 6.436 1.00 86.19 88 GLU A C 1
ATOM 659 O O . GLU A 1 88 ? 4.154 1.479 6.622 1.00 86.19 88 GLU A O 1
ATOM 664 N N . ALA A 1 89 ? 2.287 0.325 7.032 1.00 84.88 89 ALA A N 1
ATOM 665 C CA . ALA A 1 89 ? 1.739 1.361 7.901 1.00 84.88 89 ALA A CA 1
ATOM 666 C C . ALA A 1 89 ? 1.062 0.789 9.141 1.00 84.88 89 ALA A C 1
ATOM 668 O O . ALA A 1 89 ? 0.409 -0.257 9.112 1.00 84.88 89 ALA A O 1
ATOM 669 N N . LEU A 1 90 ? 1.180 1.552 10.226 1.00 81.50 90 LEU A N 1
ATOM 670 C CA . LEU A 1 90 ? 0.552 1.282 11.508 1.00 81.50 90 LEU A CA 1
ATOM 671 C C . LEU A 1 90 ? -0.226 2.529 11.943 1.00 81.50 90 LEU A C 1
ATOM 673 O O . LEU A 1 90 ? 0.344 3.619 12.042 1.00 81.50 90 LEU A O 1
ATOM 677 N N . ALA A 1 91 ? -1.523 2.386 12.219 1.00 78.44 91 ALA A N 1
ATOM 678 C CA . ALA A 1 91 ? -2.308 3.480 12.795 1.00 78.44 91 ALA A CA 1
ATOM 679 C C . ALA A 1 91 ? -2.410 3.330 14.301 1.00 78.44 91 ALA A C 1
ATOM 681 O O . ALA A 1 91 ? -3.000 2.370 14.770 1.00 78.44 91 ALA A O 1
ATOM 682 N N . ALA A 1 92 ? -1.867 4.288 15.045 1.00 73.81 92 ALA A N 1
ATOM 683 C CA . ALA A 1 92 ? -1.902 4.313 16.499 1.00 73.81 92 ALA A CA 1
ATOM 684 C C . ALA A 1 92 ? -2.668 5.540 16.993 1.00 73.81 92 ALA A C 1
ATOM 686 O O . ALA A 1 92 ? -2.576 6.615 16.400 1.00 73.81 92 ALA A O 1
ATOM 687 N N . THR A 1 93 ? -3.401 5.369 18.088 1.00 68.00 93 THR A N 1
ATOM 688 C CA . THR A 1 93 ? -3.970 6.463 18.873 1.00 68.00 93 THR A CA 1
ATOM 689 C C . THR A 1 93 ? -3.081 6.714 20.086 1.00 68.00 93 THR A C 1
ATOM 691 O O . THR A 1 93 ? -2.423 5.799 20.586 1.00 68.00 93 THR A O 1
ATOM 694 N N . ILE A 1 94 ? -3.003 7.974 20.512 1.00 60.53 94 ILE A N 1
ATOM 695 C CA . ILE A 1 94 ? -2.426 8.331 21.807 1.00 60.53 94 ILE A CA 1
ATOM 696 C C . ILE A 1 94 ? -3.604 8.302 22.775 1.00 60.53 94 ILE A C 1
ATOM 698 O O . ILE A 1 94 ? -4.384 9.253 22.810 1.00 60.53 94 ILE A O 1
ATOM 702 N N . ASP A 1 95 ? -3.768 7.178 23.461 1.00 59.34 95 ASP A N 1
ATOM 703 C CA . ASP A 1 95 ? -4.671 7.060 24.607 1.00 59.34 95 ASP A CA 1
ATOM 704 C C . ASP A 1 95 ? -3.938 7.536 25.872 1.00 59.34 95 ASP A C 1
ATOM 706 O O . ASP A 1 95 ? -2.746 7.168 26.035 1.00 59.34 95 ASP A O 1
#

Nearest PDB structures (foldseek):
  3i3f-assembly1_C  TM=7.213E-01  e=1.084E-01  Giardia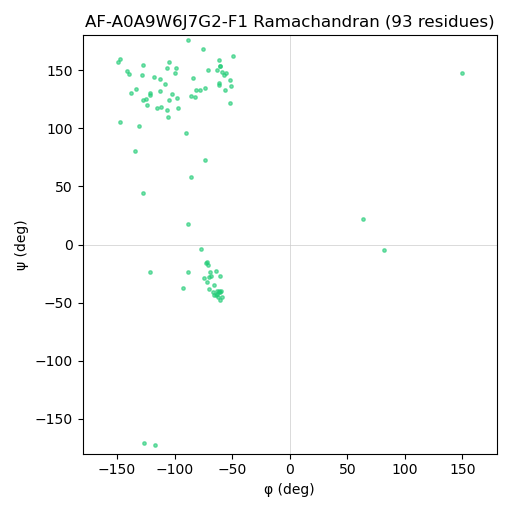 lamblia ATCC 50803
  3ta0-assembly2_E  TM=3.069E-01  e=8.561E+00  Archaeoglobus fulgidus DSM 4304

Mean predicted aligned error: 5.21 Å

Sequence (95 aa):
MLRHLVPPSIRRPFARDSHAVRIPPGARPPLVSGQLGVSVEDVIPESVEAQAALCQAAIYACLADPSPASTLMIVAGFTRPEFKVEFEALAATID

Solvent-accessible surface area (backbone atoms only — not comparable to full-atom values): 5708 Å² total; per-residue (Å²): 113,80,42,77,38,76,56,86,89,39,46,76,65,95,60,102,68,57,50,21,43,44,54,46,92,92,52,73,61,35,44,36,49,76,28,53,27,46,41,64,85,74,46,64,49,92,46,62,69,59,17,49,51,41,19,52,51,48,49,44,66,70,31,66,81,66,46,53,73,50,75,48,74,66,79,96,75,64,101,48,88,75,58,78,56,34,34,31,38,43,25,57,80,92,129

pLDDT: mean 83.29, std 10.91, range [59.34, 97.06]

Foldseek 3Di:
DKDADDQLQAAGDPDPHGQWIDDDPPDFFIKGDKQWQAGNVRDQDQDPVSRVVSQQVSQCSRCVVVRFPDKDWDPPDDPDPSTDTIIITTRDDDD

Organism: NCBI:txid518825

Radius of gyration: 13.34 Å; Cα contacts (8 Å, |Δi|>4): 178; chains: 1; bounding box: 29×24×39 Å